Protein AF-A0A1G1F3X9-F1 (afdb_monomer)

Solvent-accessible surface area (backbone atoms only — not comparable to full-atom values): 4580 Å² total; per-residue (Å²): 107,74,67,59,55,49,49,49,40,51,75,67,46,52,51,56,57,51,51,53,58,49,40,57,58,37,44,80,74,77,41,52,81,92,46,60,91,72,53,58,80,94,44,78,85,64,70,56,66,72,56,47,68,66,44,52,59,61,53,51,53,52,52,50,53,52,49,55,52,50,58,54,61,72,77,101

Radius of gyration: 16.42 Å; Cα contacts (8 Å, |Δi|>4): 22; chains: 1; bounding box: 34×27×42 Å

Mean predicted aligned error: 7.89 Å

Sequence (76 aa):
MIWELYLKAYNNALVYGLEEALKAEYALTGLSINQVERWPASKINFVPDELKEILVTPIKNLFAGFKENLDKNVMG

Structure (mmCIF, N/CA/C/O backbone):
data_AF-A0A1G1F3X9-F1
#
_entry.id   AF-A0A1G1F3X9-F1
#
loop_
_atom_site.group_PDB
_at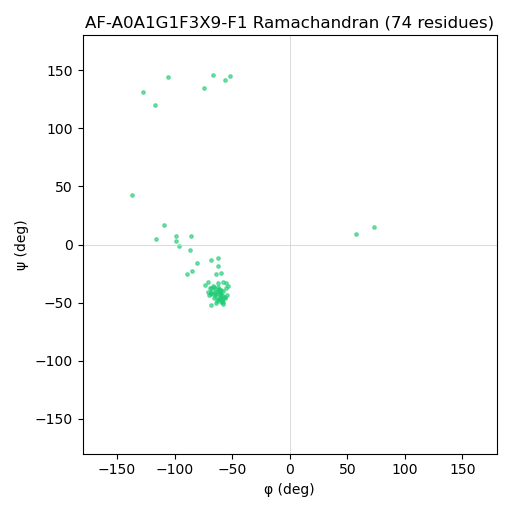om_site.id
_atom_site.type_symbol
_atom_site.label_atom_id
_atom_site.label_alt_id
_atom_site.label_comp_id
_atom_site.label_asym_id
_atom_site.label_entity_id
_atom_site.label_seq_id
_atom_site.pdbx_PDB_ins_code
_atom_site.Cartn_x
_atom_site.Cartn_y
_atom_site.Cartn_z
_atom_site.occupancy
_atom_site.B_iso_or_equiv
_atom_site.auth_seq_id
_atom_site.auth_comp_id
_atom_site.auth_asym_id
_atom_site.auth_atom_id
_atom_site.pdbx_PDB_model_num
ATOM 1 N N . MET A 1 1 ? 24.480 -0.466 -5.360 1.00 66.25 1 MET A N 1
ATOM 2 C CA . MET A 1 1 ? 23.983 -1.529 -4.443 1.00 66.25 1 MET A CA 1
ATOM 3 C C . MET A 1 1 ? 22.559 -1.184 -3.989 1.00 66.25 1 MET A C 1
ATOM 5 O O . MET A 1 1 ? 22.242 -0.001 -3.964 1.00 66.25 1 MET A O 1
ATOM 9 N N . ILE A 1 2 ? 21.688 -2.147 -3.650 1.00 74.56 2 ILE A N 1
ATOM 10 C CA . ILE A 1 2 ? 20.265 -1.866 -3.326 1.00 74.56 2 ILE A CA 1
ATOM 11 C C . ILE A 1 2 ? 20.088 -0.831 -2.196 1.00 74.56 2 ILE A C 1
ATOM 13 O O . ILE A 1 2 ? 19.206 0.020 -2.265 1.00 74.56 2 ILE A O 1
ATOM 17 N N . TRP A 1 3 ? 21.013 -0.821 -1.231 1.00 68.50 3 TRP A N 1
ATOM 18 C CA . TRP A 1 3 ? 21.071 0.159 -0.144 1.00 68.50 3 TRP A CA 1
ATOM 19 C C . TRP A 1 3 ? 21.280 1.605 -0.601 1.00 68.50 3 TRP A C 1
ATOM 21 O O . TRP A 1 3 ? 20.686 2.508 -0.027 1.00 68.50 3 TRP A O 1
ATOM 31 N N . GLU A 1 4 ? 22.073 1.853 -1.644 1.00 74.88 4 GLU A N 1
ATOM 32 C CA . GLU A 1 4 ? 22.302 3.215 -2.153 1.00 74.88 4 GLU A CA 1
ATOM 33 C C . GLU A 1 4 ? 21.081 3.755 -2.901 1.00 74.88 4 GLU A C 1
ATOM 35 O O . GLU A 1 4 ? 20.793 4.948 -2.838 1.00 74.88 4 GLU A O 1
ATOM 40 N N . LEU A 1 5 ? 20.350 2.883 -3.605 1.00 69.88 5 LEU A N 1
ATOM 41 C CA . LEU A 1 5 ? 19.089 3.247 -4.255 1.00 69.88 5 LEU A CA 1
ATOM 42 C C . LEU A 1 5 ? 18.008 3.542 -3.214 1.00 69.88 5 LEU A C 1
ATOM 44 O O . LEU A 1 5 ? 17.306 4.542 -3.344 1.00 69.88 5 LEU A O 1
ATOM 48 N N . TYR A 1 6 ? 17.936 2.729 -2.156 1.00 67.81 6 TYR A N 1
ATOM 49 C CA . TYR A 1 6 ? 17.080 2.995 -1.004 1.00 67.81 6 TYR A CA 1
ATOM 50 C C . TYR A 1 6 ? 17.419 4.342 -0.353 1.00 67.81 6 TYR A C 1
ATOM 52 O O . TYR A 1 6 ? 16.532 5.174 -0.185 1.00 67.81 6 TYR A O 1
ATOM 60 N N . LEU A 1 7 ? 18.702 4.606 -0.069 1.00 72.38 7 LEU A N 1
ATOM 61 C CA . LEU A 1 7 ? 19.132 5.865 0.545 1.00 72.38 7 LEU A CA 1
ATOM 62 C C . LEU A 1 7 ? 18.790 7.074 -0.332 1.00 72.38 7 LEU A C 1
ATOM 64 O O . LEU A 1 7 ? 18.336 8.091 0.178 1.00 72.38 7 LEU A O 1
ATOM 68 N N . LYS A 1 8 ? 18.970 6.967 -1.656 1.00 70.75 8 LYS A N 1
ATOM 69 C CA . LYS A 1 8 ? 18.572 8.021 -2.600 1.00 70.75 8 LYS A CA 1
ATOM 70 C C . LYS A 1 8 ? 17.061 8.244 -2.576 1.00 70.75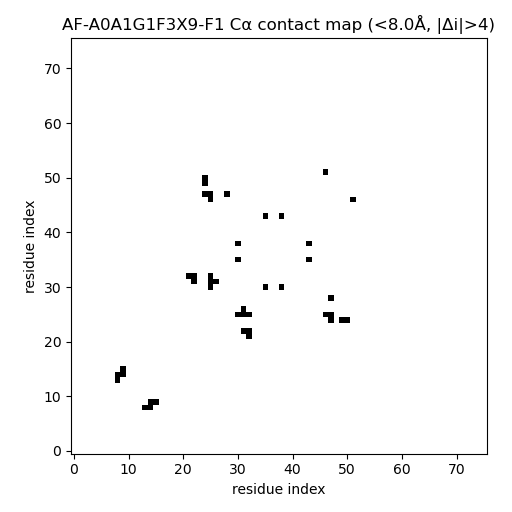 8 LYS A C 1
ATOM 72 O O . LYS A 1 8 ? 16.634 9.380 -2.435 1.00 70.75 8 LYS A O 1
ATOM 77 N N . ALA A 1 9 ? 16.249 7.193 -2.666 1.00 62.41 9 ALA A N 1
ATOM 78 C CA . ALA A 1 9 ? 1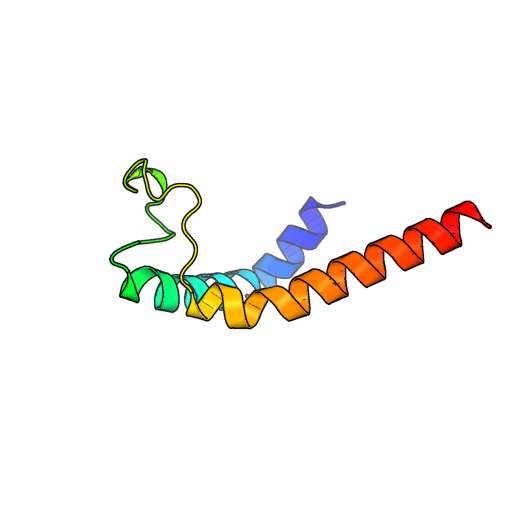4.792 7.323 -2.613 1.00 62.41 9 ALA A CA 1
ATO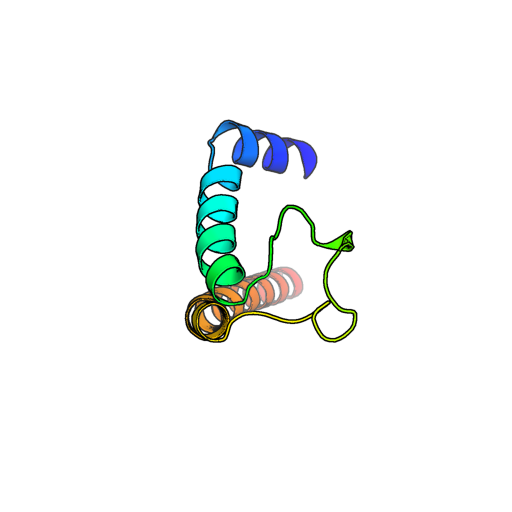M 79 C C . ALA A 1 9 ? 14.309 7.941 -1.288 1.00 62.41 9 ALA A C 1
ATOM 81 O O . ALA A 1 9 ? 13.429 8.803 -1.294 1.00 62.41 9 ALA A O 1
ATOM 82 N N . TYR A 1 10 ? 14.923 7.540 -0.174 1.00 64.56 10 TYR A N 1
ATOM 83 C CA . TYR A 1 10 ? 14.658 8.075 1.158 1.00 64.56 10 TYR A CA 1
ATOM 84 C C . TYR A 1 10 ? 15.032 9.561 1.259 1.00 64.56 10 TYR A C 1
ATOM 86 O O . TYR A 1 10 ? 14.201 10.388 1.628 1.00 64.56 10 TYR A O 1
ATOM 94 N N . ASN A 1 11 ? 16.247 9.923 0.835 1.00 72.12 11 ASN A N 1
ATOM 95 C CA . ASN A 1 11 ? 16.741 11.304 0.848 1.00 72.12 11 ASN A CA 1
ATOM 96 C C . ASN A 1 11 ? 15.945 12.236 -0.077 1.00 72.12 11 ASN A C 1
ATOM 98 O O . ASN A 1 11 ? 15.880 13.436 0.171 1.00 72.12 11 ASN A O 1
ATOM 102 N N . ASN A 1 12 ? 15.317 11.692 -1.121 1.00 73.81 12 ASN A N 1
ATOM 103 C CA . ASN A 1 12 ? 14.491 12.448 -2.062 1.00 73.81 12 ASN A CA 1
ATOM 104 C C . ASN A 1 12 ? 13.032 12.609 -1.588 1.00 73.81 12 ASN A C 1
ATOM 106 O O . ASN A 1 12 ? 12.1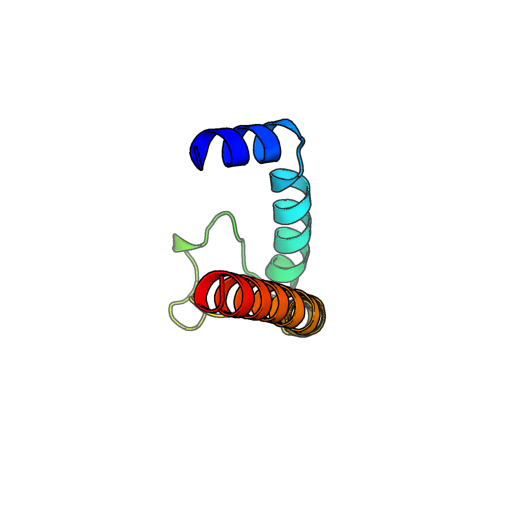91 13.044 -2.370 1.00 73.81 12 ASN A O 1
ATOM 110 N N . ALA A 1 13 ? 12.709 12.202 -0.354 1.00 76.31 13 ALA A N 1
ATOM 111 C CA . ALA A 1 13 ? 11.363 12.198 0.229 1.00 76.31 13 ALA A CA 1
ATOM 112 C C . ALA A 1 13 ? 10.301 11.387 -0.544 1.00 76.31 13 ALA A C 1
ATOM 114 O O . ALA A 1 13 ? 9.123 11.407 -0.187 1.00 76.31 13 ALA A O 1
ATOM 115 N N . LEU A 1 14 ? 10.705 10.617 -1.559 1.00 68.94 14 LEU A N 1
ATO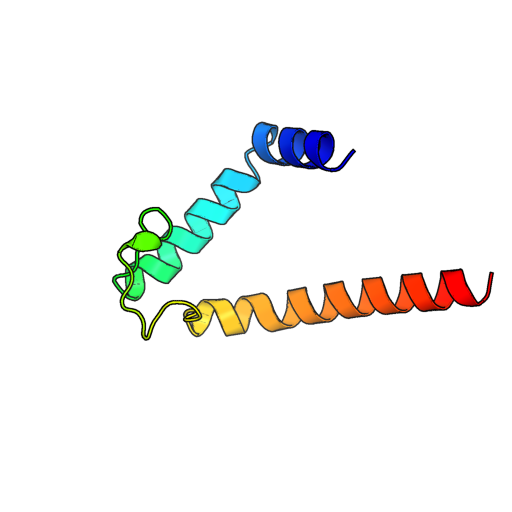M 116 C CA . LEU A 1 14 ? 9.809 9.765 -2.346 1.00 68.94 14 LEU A CA 1
ATOM 117 C C . LEU A 1 14 ? 9.150 8.699 -1.467 1.00 68.94 14 LEU A C 1
ATOM 119 O O . LEU A 1 14 ? 7.967 8.414 -1.627 1.00 68.94 14 LEU A O 1
ATOM 123 N N . VAL A 1 15 ? 9.906 8.156 -0.509 1.00 69.81 15 VAL A N 1
ATOM 124 C CA . VAL A 1 15 ? 9.393 7.194 0.477 1.00 69.81 15 VAL A CA 1
ATOM 125 C C . VAL A 1 15 ? 8.287 7.826 1.322 1.00 69.81 15 VAL A C 1
ATOM 127 O O . VAL A 1 15 ? 7.213 7.246 1.431 1.00 69.81 15 VAL A O 1
ATOM 130 N N . TYR A 1 16 ? 8.490 9.045 1.827 1.00 73.88 16 TYR A N 1
ATOM 131 C CA . TYR A 1 16 ? 7.478 9.743 2.623 1.00 73.88 16 TYR A CA 1
ATOM 132 C C . TYR A 1 16 ? 6.213 10.056 1.823 1.00 73.88 16 TYR A C 1
ATOM 134 O O . TYR A 1 16 ? 5.115 9.840 2.320 1.00 73.88 16 TYR A O 1
ATOM 142 N N . GLY A 1 17 ? 6.345 10.509 0.573 1.00 77.12 17 GLY A N 1
ATOM 143 C CA . GLY A 1 17 ? 5.182 10.762 -0.283 1.00 77.12 17 GLY A CA 1
ATOM 144 C C . GLY A 1 17 ? 4.336 9.506 -0.519 1.00 77.12 17 GLY A C 1
ATOM 145 O O . GLY A 1 17 ? 3.108 9.572 -0.489 1.00 77.12 17 GLY A O 1
ATOM 146 N N . LEU A 1 18 ? 4.986 8.351 -0.697 1.00 79.19 18 LEU A N 1
ATOM 147 C CA . LEU A 1 18 ? 4.305 7.062 -0.833 1.00 79.19 18 LEU A CA 1
ATOM 148 C C . LEU A 1 18 ? 3.667 6.606 0.483 1.00 79.19 18 LEU A C 1
ATOM 150 O O . LEU A 1 18 ? 2.528 6.149 0.478 1.00 79.19 18 LEU A O 1
ATOM 154 N N . GLU A 1 19 ? 4.367 6.748 1.609 1.00 83.31 19 GLU A N 1
ATOM 155 C CA . GLU A 1 19 ? 3.818 6.425 2.926 1.00 83.31 19 GLU A CA 1
ATOM 156 C C . GLU A 1 19 ? 2.587 7.269 3.258 1.00 83.31 19 GLU A C 1
ATOM 158 O O . GLU A 1 19 ? 1.607 6.721 3.747 1.00 83.31 19 GLU A O 1
ATOM 163 N N . GLU A 1 20 ? 2.595 8.574 2.978 1.00 84.81 20 GLU A N 1
ATOM 164 C CA . GLU A 1 20 ? 1.435 9.445 3.208 1.00 84.81 20 GLU A CA 1
ATOM 165 C C . GLU A 1 20 ? 0.240 9.059 2.327 1.00 84.81 20 GLU A C 1
ATOM 167 O O . GLU A 1 20 ? -0.885 8.972 2.824 1.00 84.81 20 GLU A O 1
ATOM 172 N N . ALA A 1 21 ? 0.480 8.744 1.050 1.00 83.94 21 ALA A N 1
ATOM 173 C CA . ALA A 1 21 ? -0.571 8.256 0.158 1.00 83.94 21 ALA A CA 1
ATOM 174 C C . ALA A 1 21 ? -1.189 6.946 0.676 1.00 83.94 21 ALA A C 1
ATOM 176 O O . ALA A 1 21 ? -2.408 6.801 0.714 1.00 83.94 21 ALA A O 1
ATOM 177 N N . LEU A 1 22 ? -0.362 6.007 1.146 1.00 88.94 22 LEU A N 1
ATOM 178 C CA . LEU A 1 22 ? -0.843 4.758 1.734 1.00 88.94 22 LEU A CA 1
ATOM 179 C C . LEU A 1 22 ? -1.561 4.992 3.074 1.00 88.94 22 LEU A C 1
ATOM 181 O O . LEU A 1 22 ? -2.602 4.386 3.318 1.00 88.94 22 LEU A O 1
ATOM 185 N N . LYS A 1 23 ? -1.051 5.875 3.942 1.00 90.94 23 LYS A N 1
ATOM 186 C CA . LYS A 1 23 ? -1.684 6.199 5.234 1.00 90.94 23 LYS A CA 1
ATOM 187 C C . LYS A 1 23 ? -3.117 6.666 5.043 1.00 90.94 23 LYS A C 1
ATOM 189 O O . LYS A 1 23 ? -3.984 6.184 5.767 1.00 90.94 23 LYS A O 1
ATOM 194 N N . ALA A 1 24 ? -3.356 7.567 4.090 1.00 88.75 24 ALA A N 1
ATOM 195 C CA . ALA A 1 24 ? -4.687 8.097 3.818 1.00 88.75 24 ALA A CA 1
ATOM 196 C C . ALA A 1 24 ? -5.678 6.973 3.476 1.00 88.75 24 ALA A C 1
ATOM 198 O O . ALA A 1 24 ? -6.711 6.842 4.127 1.00 88.75 24 ALA A O 1
ATOM 199 N N . GLU A 1 25 ? -5.316 6.110 2.530 1.00 90.69 25 GLU A N 1
ATOM 200 C CA . GLU A 1 25 ? -6.189 5.041 2.040 1.00 90.69 25 GLU A CA 1
ATOM 201 C C . GLU A 1 25 ? -6.448 3.951 3.093 1.00 90.69 25 GLU A C 1
ATOM 203 O O . GLU A 1 25 ? -7.581 3.514 3.295 1.00 90.69 25 GLU A O 1
ATOM 208 N N . TYR A 1 26 ? -5.422 3.527 3.838 1.00 93.75 26 TYR A N 1
ATOM 209 C CA . TYR A 1 26 ? -5.609 2.527 4.896 1.00 93.75 26 TYR A CA 1
ATOM 210 C C . TYR A 1 26 ? -6.374 3.085 6.104 1.00 93.75 26 TYR A C 1
ATOM 212 O O . TYR A 1 26 ? -7.160 2.346 6.710 1.00 93.75 26 TYR A O 1
ATOM 220 N N . ALA A 1 27 ? -6.225 4.378 6.418 1.00 92.12 27 ALA A N 1
ATOM 221 C CA . ALA A 1 27 ? -6.954 5.021 7.509 1.00 92.12 27 ALA A CA 1
ATOM 222 C C . ALA A 1 27 ? -8.474 5.001 7.286 1.00 92.12 27 ALA A C 1
ATOM 224 O O . ALA A 1 27 ? -9.216 4.810 8.252 1.00 92.12 27 ALA A O 1
ATOM 225 N N . LEU A 1 28 ? -8.944 5.088 6.033 1.00 91.31 28 LEU A N 1
ATOM 226 C CA . LEU A 1 28 ? -10.368 4.939 5.687 1.00 91.31 28 LEU A CA 1
ATOM 227 C C . LEU A 1 28 ? -10.935 3.570 6.094 1.00 91.31 28 LEU A C 1
ATOM 229 O O . LEU A 1 28 ? -12.129 3.434 6.350 1.00 91.31 28 LEU A O 1
ATOM 233 N N . THR A 1 29 ? -10.072 2.560 6.209 1.00 90.69 29 THR A N 1
ATOM 234 C CA . THR A 1 29 ? -10.438 1.195 6.616 1.00 90.69 29 THR A CA 1
ATOM 235 C C . THR A 1 29 ? -10.175 0.909 8.098 1.00 90.69 29 THR A C 1
ATOM 237 O O . THR A 1 29 ? -10.302 -0.231 8.546 1.00 90.69 29 THR A O 1
ATOM 240 N N . GLY A 1 30 ? -9.807 1.937 8.872 1.00 92.88 30 GLY A N 1
ATOM 241 C CA . GLY A 1 30 ? -9.454 1.819 10.288 1.00 92.88 30 GLY A CA 1
ATOM 242 C C . GLY A 1 30 ? -8.092 1.164 10.540 1.00 92.88 30 GLY A C 1
ATOM 243 O O . GLY A 1 30 ? -7.816 0.741 11.662 1.00 92.88 30 GLY A O 1
ATOM 244 N N . LEU A 1 31 ? -7.244 1.057 9.513 1.00 94.25 31 LEU A N 1
ATOM 245 C CA . LEU A 1 31 ? -5.918 0.452 9.593 1.00 94.25 31 LEU A CA 1
ATOM 246 C C . LEU A 1 31 ? -4.832 1.530 9.565 1.00 94.25 31 LEU A C 1
ATOM 248 O O . LEU A 1 31 ? -4.940 2.535 8.870 1.00 94.25 31 LEU A O 1
ATOM 252 N N . SER A 1 32 ? -3.752 1.301 10.309 1.00 93.00 32 SER A N 1
ATOM 253 C CA . SER A 1 32 ? -2.577 2.177 10.321 1.00 93.00 32 SER A CA 1
ATOM 254 C C . SER A 1 32 ? -1.362 1.420 9.810 1.00 93.00 32 SER A C 1
ATOM 256 O O . SER A 1 32 ? -0.950 0.435 10.423 1.00 93.00 32 SER A O 1
ATOM 258 N N . ILE A 1 33 ? -0.757 1.896 8.720 1.00 90.44 33 ILE A N 1
ATOM 259 C CA . ILE A 1 33 ? 0.454 1.281 8.151 1.00 90.44 33 ILE A CA 1
ATOM 260 C C . ILE A 1 33 ? 1.686 1.441 9.056 1.00 90.44 33 ILE A C 1
ATOM 262 O O . ILE A 1 33 ? 2.685 0.764 8.862 1.00 90.44 33 ILE A O 1
ATOM 266 N N . ASN A 1 34 ? 1.614 2.313 10.066 1.00 90.69 34 ASN A N 1
ATOM 267 C CA . ASN A 1 34 ? 2.665 2.474 11.073 1.00 90.69 34 ASN A CA 1
ATOM 268 C C . ASN A 1 34 ? 2.511 1.487 12.245 1.00 90.69 34 ASN A C 1
ATOM 270 O O . ASN A 1 34 ? 3.325 1.509 13.163 1.00 90.69 34 ASN A O 1
ATOM 274 N N . GLN A 1 35 ? 1.431 0.698 12.266 1.00 91.69 35 GLN A N 1
ATOM 275 C CA . GLN A 1 35 ? 1.090 -0.243 13.339 1.00 91.69 35 GLN A CA 1
ATOM 276 C C . GLN A 1 35 ? 0.599 -1.579 12.761 1.00 91.69 35 GLN A C 1
ATOM 278 O O . GLN A 1 35 ? -0.405 -2.137 13.212 1.00 91.69 35 GLN A O 1
ATOM 283 N N . VAL A 1 36 ? 1.271 -2.071 11.713 1.00 90.31 36 VAL A N 1
ATOM 284 C CA . VAL A 1 36 ? 0.898 -3.311 11.002 1.00 90.31 36 VAL A CA 1
ATOM 285 C C . VAL A 1 36 ? 0.868 -4.515 11.943 1.00 90.31 36 VAL A C 1
ATOM 287 O O . VAL A 1 36 ? 0.025 -5.395 11.802 1.00 90.31 36 VAL A O 1
ATOM 290 N N . GLU A 1 37 ? 1.718 -4.532 12.968 1.00 91.81 37 GLU A N 1
ATOM 291 C CA . GLU A 1 37 ? 1.761 -5.576 13.992 1.00 91.81 37 GLU A CA 1
ATOM 292 C C . GLU A 1 37 ? 0.474 -5.684 14.824 1.00 91.81 37 GLU A C 1
ATOM 294 O O . GLU A 1 37 ? 0.234 -6.708 15.462 1.00 91.81 37 GLU A O 1
ATOM 299 N N . ARG A 1 38 ? -0.362 -4.638 14.823 1.00 93.94 38 ARG A N 1
ATOM 300 C CA . ARG A 1 38 ? -1.647 -4.597 15.537 1.00 93.94 38 ARG A CA 1
ATOM 301 C C . ARG A 1 38 ? -2.831 -4.946 14.648 1.00 93.94 38 ARG A C 1
ATOM 303 O O . ARG A 1 38 ? -3.970 -4.917 15.116 1.00 93.94 38 ARG A O 1
ATOM 310 N N . TRP A 1 39 ? -2.599 -5.217 13.367 1.00 94.88 39 TRP A N 1
ATOM 311 C CA . TRP A 1 39 ? -3.688 -5.499 12.448 1.00 94.88 39 TRP A CA 1
ATOM 312 C C . TRP A 1 39 ? -4.378 -6.818 12.811 1.00 94.88 39 TRP A C 1
ATOM 314 O O . TRP A 1 39 ? -3.722 -7.773 13.237 1.00 94.88 39 TRP A O 1
ATOM 324 N N . PRO A 1 40 ? -5.704 -6.919 12.607 1.00 95.50 40 PRO A N 1
ATOM 325 C CA . PRO A 1 40 ? -6.394 -8.194 12.724 1.00 95.50 40 PRO A CA 1
ATOM 326 C C . PRO A 1 40 ? -5.758 -9.228 11.792 1.00 95.50 40 PRO A C 1
ATOM 328 O O . PRO A 1 40 ? -5.466 -8.916 10.639 1.00 95.50 40 PRO A O 1
ATOM 331 N N . ALA A 1 41 ? -5.636 -10.484 12.229 1.00 93.94 41 ALA A N 1
ATOM 332 C CA . ALA A 1 41 ? -5.056 -11.551 11.402 1.00 93.94 41 ALA A CA 1
ATOM 333 C C . ALA A 1 41 ? -5.749 -11.684 10.028 1.00 93.94 41 ALA A C 1
ATOM 335 O O . ALA A 1 41 ? -5.099 -11.889 9.007 1.00 93.94 41 ALA A O 1
ATOM 336 N N . SER A 1 42 ? -7.068 -11.458 9.981 1.00 94.44 42 SER A N 1
ATOM 337 C CA . SER A 1 42 ? -7.862 -11.422 8.739 1.00 94.44 42 SER A CA 1
ATOM 338 C C . SER A 1 42 ? -7.470 -10.317 7.741 1.00 94.44 42 SER A C 1
ATOM 340 O O . SER A 1 42 ? -7.944 -10.320 6.608 1.00 94.44 42 SER A O 1
ATOM 342 N N . LYS A 1 43 ? -6.636 -9.355 8.151 1.00 92.75 43 LYS A N 1
ATOM 343 C CA . LYS A 1 43 ? -6.264 -8.161 7.385 1.00 92.75 43 LYS A CA 1
ATOM 344 C C . LYS A 1 43 ? -4.778 -8.101 7.017 1.00 92.75 43 LYS A C 1
ATOM 346 O O . LYS A 1 43 ? -4.378 -7.137 6.385 1.00 92.75 43 LYS A O 1
ATOM 351 N N . ILE A 1 44 ? -3.977 -9.129 7.316 1.00 86.69 44 ILE A N 1
ATOM 352 C CA . ILE A 1 44 ? -2.526 -9.145 7.024 1.00 86.69 44 ILE A CA 1
ATOM 353 C C . ILE A 1 44 ? -2.212 -8.887 5.538 1.00 86.69 44 ILE A C 1
ATOM 355 O O . ILE A 1 44 ? -1.261 -8.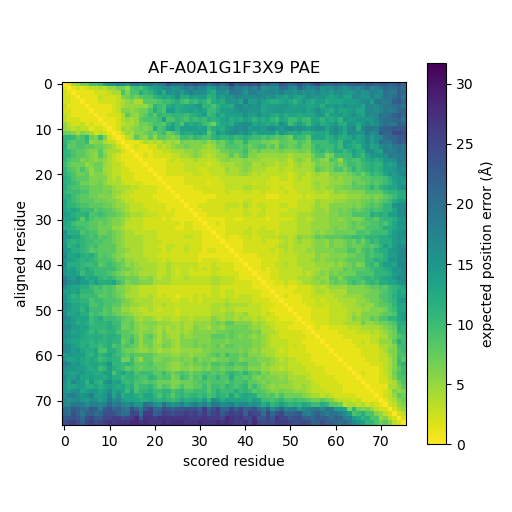181 5.229 1.00 86.69 44 ILE A O 1
ATOM 359 N N . ASN A 1 45 ? -3.034 -9.415 4.624 1.00 86.25 45 ASN A N 1
ATOM 360 C CA . ASN A 1 45 ? -2.896 -9.210 3.173 1.00 86.25 45 ASN A CA 1
ATOM 361 C C . ASN A 1 45 ? -4.000 -8.311 2.597 1.00 86.25 45 ASN A C 1
ATOM 363 O O . ASN A 1 45 ? -4.282 -8.348 1.398 1.00 86.25 45 ASN A O 1
ATOM 367 N N . PHE A 1 46 ? -4.706 -7.574 3.453 1.00 91.50 46 PHE A N 1
ATOM 368 C CA . PHE A 1 46 ? -5.772 -6.700 2.997 1.00 91.50 46 PHE A CA 1
ATOM 369 C C . PHE A 1 46 ? -5.181 -5.462 2.330 1.00 91.50 46 PHE A C 1
ATOM 371 O O . PHE A 1 46 ? -4.278 -4.830 2.866 1.00 91.50 46 PHE A O 1
ATOM 378 N N . VAL A 1 47 ? -5.745 -5.109 1.181 1.00 90.62 47 VAL A N 1
ATOM 379 C CA . VAL A 1 47 ? -5.478 -3.862 0.467 1.00 90.62 47 VAL A CA 1
ATOM 380 C C . VAL A 1 47 ? -6.841 -3.214 0.197 1.00 90.62 47 VAL A C 1
ATOM 382 O O . VAL A 1 47 ? -7.734 -3.940 -0.261 1.00 90.62 47 VAL A O 1
ATOM 385 N N . PRO A 1 48 ? -7.026 -1.912 0.488 1.00 91.69 48 PRO A N 1
ATOM 386 C CA . PRO A 1 48 ? -8.216 -1.154 0.101 1.00 91.69 48 PRO A CA 1
ATOM 387 C C . PRO A 1 48 ? -8.518 -1.293 -1.394 1.00 91.69 48 PRO A C 1
ATOM 389 O O . PRO A 1 48 ? -7.596 -1.412 -2.204 1.00 91.69 48 PRO A O 1
ATOM 392 N N . ASP A 1 49 ? -9.796 -1.309 -1.766 1.00 90.25 49 ASP A N 1
ATOM 393 C CA . ASP A 1 49 ? -10.190 -1.551 -3.157 1.00 90.25 49 ASP A CA 1
ATOM 394 C C . ASP A 1 49 ? -9.788 -0.382 -4.063 1.00 90.25 49 ASP A C 1
ATOM 396 O O . ASP A 1 49 ? -9.242 -0.620 -5.139 1.00 90.25 49 ASP A O 1
ATOM 400 N N . GLU A 1 50 ? -9.881 0.855 -3.576 1.00 87.00 50 GLU A N 1
ATOM 401 C CA . GLU A 1 50 ? -9.381 2.055 -4.254 1.00 87.00 50 GLU A CA 1
ATOM 402 C C . GLU A 1 50 ? -7.884 1.933 -4.587 1.00 87.00 50 GLU A C 1
ATOM 404 O O . GLU A 1 50 ? -7.455 2.176 -5.719 1.00 87.00 50 GLU A O 1
ATOM 409 N N . LEU A 1 51 ? -7.076 1.459 -3.629 1.00 87.88 51 LEU A N 1
ATOM 410 C CA . LEU A 1 51 ? -5.656 1.201 -3.868 1.00 87.88 51 LEU A CA 1
ATOM 411 C C . LEU A 1 51 ? -5.438 0.088 -4.891 1.00 87.88 51 LEU A C 1
ATOM 413 O O . LEU A 1 51 ? -4.526 0.195 -5.711 1.00 87.88 51 LEU A O 1
ATOM 417 N N . LYS A 1 52 ? -6.246 -0.978 -4.883 1.00 86.62 52 LYS A N 1
ATOM 418 C CA . LYS A 1 52 ? -6.138 -2.028 -5.908 1.00 86.62 52 LYS A CA 1
ATOM 419 C C . LYS A 1 52 ? -6.426 -1.463 -7.293 1.00 86.62 52 LYS A C 1
ATOM 421 O O . LYS A 1 52 ? -5.655 -1.726 -8.213 1.00 86.62 52 LYS A O 1
ATOM 426 N N . GLU A 1 53 ? -7.491 -0.687 -7.451 1.00 86.88 53 GLU A N 1
ATOM 427 C CA . GLU A 1 53 ? -7.874 -0.107 -8.740 1.00 86.88 53 GLU A CA 1
ATOM 428 C C . GLU A 1 53 ? -6.773 0.794 -9.307 1.00 86.88 53 GLU A C 1
ATOM 430 O O . GLU A 1 53 ? -6.415 0.677 -10.483 1.00 86.88 53 GLU A O 1
ATOM 435 N N . ILE A 1 54 ? -6.162 1.618 -8.453 1.00 84.12 54 ILE A N 1
ATOM 436 C CA . ILE A 1 54 ? -5.076 2.518 -8.847 1.00 84.12 54 ILE A CA 1
ATOM 437 C C . ILE A 1 54 ? -3.783 1.745 -9.148 1.00 84.12 54 ILE A C 1
ATOM 439 O O . ILE A 1 54 ? -3.085 2.063 -10.112 1.00 84.12 54 ILE A O 1
ATOM 443 N N . LEU A 1 55 ? -3.437 0.729 -8.349 1.00 83.81 55 LEU A N 1
ATOM 444 C CA . LEU A 1 55 ? -2.125 0.073 -8.411 1.00 83.81 55 LEU A CA 1
ATOM 445 C C . LEU A 1 55 ? -2.048 -1.101 -9.392 1.00 83.81 55 LEU A C 1
ATOM 447 O O . LEU A 1 55 ? -0.960 -1.393 -9.896 1.00 83.81 55 LEU A O 1
ATOM 451 N N . VAL A 1 56 ? -3.160 -1.771 -9.707 1.00 81.94 56 VAL A N 1
ATOM 452 C CA . VAL A 1 56 ? -3.148 -2.975 -10.557 1.00 81.94 56 VAL A CA 1
ATOM 453 C C . VAL A 1 56 ? -2.541 -2.696 -1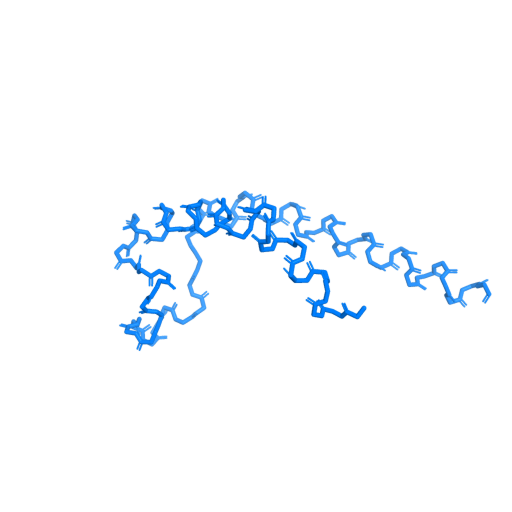1.932 1.00 81.94 56 VAL A C 1
ATOM 455 O O . VAL A 1 56 ? -1.704 -3.471 -12.400 1.00 81.94 56 VAL A O 1
ATOM 458 N N . THR A 1 57 ? -2.929 -1.598 -12.582 1.00 81.69 57 THR A N 1
ATOM 459 C CA . THR A 1 57 ? -2.443 -1.269 -13.932 1.00 81.69 57 THR A CA 1
ATOM 460 C C . THR A 1 57 ? -0.950 -0.905 -13.943 1.00 81.69 57 THR A C 1
ATOM 462 O O . THR A 1 57 ? -0.202 -1.543 -14.690 1.00 81.69 57 THR A O 1
ATOM 465 N N . PRO A 1 58 ? -0.458 0.029 -13.102 1.00 84.56 58 PRO A N 1
ATOM 466 C CA . PRO A 1 58 ? 0.973 0.313 -12.986 1.00 84.56 58 PRO A CA 1
ATOM 467 C C . PRO A 1 58 ? 1.825 -0.922 -12.671 1.00 84.56 58 PRO A C 1
ATOM 469 O O . PRO A 1 58 ? 2.863 -1.122 -13.300 1.00 84.56 58 PRO A O 1
ATOM 472 N N . ILE A 1 59 ? 1.377 -1.780 -11.747 1.00 80.38 59 ILE A N 1
ATOM 473 C CA . ILE A 1 59 ? 2.107 -2.995 -11.362 1.00 80.38 59 ILE A CA 1
ATOM 474 C C . ILE A 1 59 ? 2.201 -3.973 -12.539 1.00 80.38 59 ILE A C 1
ATOM 476 O O . ILE A 1 59 ? 3.280 -4.501 -12.814 1.00 80.38 59 ILE A O 1
ATOM 480 N N . LYS A 1 60 ? 1.103 -4.196 -13.275 1.00 80.00 60 LYS A N 1
ATOM 481 C CA . LYS A 1 60 ? 1.116 -5.048 -14.477 1.00 80.00 60 LYS A CA 1
ATOM 482 C C . LYS A 1 60 ? 2.106 -4.539 -15.521 1.00 80.00 60 LYS A C 1
ATOM 484 O O . LYS A 1 60 ? 2.868 -5.336 -16.064 1.00 80.00 60 LYS A O 1
ATOM 489 N N . ASN A 1 61 ? 2.130 -3.230 -15.761 1.00 83.00 61 ASN A N 1
ATOM 490 C CA . ASN A 1 61 ? 3.050 -2.619 -16.720 1.00 83.00 61 ASN A CA 1
ATOM 491 C C . ASN A 1 61 ? 4.511 -2.760 -16.276 1.00 83.00 61 ASN A C 1
ATOM 493 O O . ASN A 1 61 ? 5.374 -3.081 -17.091 1.00 83.00 61 ASN A O 1
ATOM 497 N N . LEU A 1 62 ? 4.785 -2.589 -14.980 1.00 83.44 62 LEU A N 1
ATOM 498 C CA . LEU A 1 62 ? 6.115 -2.802 -14.414 1.00 83.44 62 LEU A CA 1
ATOM 499 C C . LEU A 1 62 ? 6.598 -4.243 -14.646 1.00 83.44 62 LEU A C 1
ATOM 501 O O . LEU A 1 62 ? 7.707 -4.451 -15.139 1.00 83.44 62 LEU A O 1
ATOM 505 N N . PHE A 1 63 ? 5.761 -5.241 -14.343 1.00 81.31 63 PHE A N 1
ATOM 506 C CA . PHE A 1 63 ? 6.103 -6.649 -14.569 1.00 81.31 63 PHE A CA 1
ATOM 507 C C . PHE A 1 63 ? 6.250 -7.002 -16.051 1.00 81.31 63 PHE A C 1
ATOM 509 O O . PHE A 1 63 ? 7.136 -7.783 -16.397 1.00 81.31 63 PHE A O 1
ATOM 516 N N . ALA A 1 64 ? 5.435 -6.415 -16.930 1.00 83.88 64 ALA A N 1
ATOM 517 C CA . ALA A 1 64 ? 5.592 -6.576 -18.373 1.00 83.88 64 ALA A CA 1
ATOM 518 C C . ALA A 1 64 ? 6.968 -6.070 -18.840 1.00 83.88 64 ALA A C 1
ATOM 520 O O . ALA A 1 64 ? 7.680 -6.796 -19.530 1.00 83.88 64 ALA A O 1
ATOM 521 N N . GLY A 1 65 ? 7.395 -4.891 -18.373 1.00 82.38 65 GLY A N 1
ATOM 522 C CA . GLY A 1 65 ? 8.725 -4.352 -18.670 1.00 82.38 65 GLY A CA 1
ATOM 523 C C . GLY A 1 65 ? 9.867 -5.229 -18.142 1.00 82.38 65 GLY A C 1
ATOM 524 O O . GLY A 1 65 ? 10.859 -5.439 -18.840 1.00 82.38 65 GLY A O 1
ATOM 525 N N . PHE A 1 66 ? 9.727 -5.802 -16.939 1.00 80.69 66 PHE A N 1
ATOM 526 C CA . PHE A 1 66 ? 10.691 -6.786 -16.432 1.00 80.69 66 PHE A CA 1
ATOM 527 C C . PHE A 1 66 ? 10.775 -8.023 -17.327 1.00 80.69 66 PHE A C 1
ATOM 529 O O . PHE A 1 66 ? 11.881 -8.447 -17.662 1.00 80.69 66 PHE A O 1
ATOM 536 N N . LYS A 1 67 ? 9.630 -8.579 -17.739 1.00 82.06 67 LYS A N 1
ATOM 537 C CA . LYS A 1 67 ? 9.579 -9.741 -18.631 1.00 82.06 67 LYS A CA 1
ATOM 538 C C . LYS A 1 67 ? 10.264 -9.450 -19.967 1.00 82.06 67 LYS A C 1
ATOM 540 O O . LYS A 1 67 ? 11.138 -10.209 -20.364 1.00 82.06 67 LYS A O 1
ATOM 545 N N . GLU A 1 68 ? 9.940 -8.330 -20.610 1.00 85.81 68 GLU A N 1
ATOM 546 C CA . GLU A 1 68 ? 10.570 -7.935 -21.876 1.00 85.81 68 GLU A CA 1
ATOM 547 C C . GLU A 1 68 ? 12.091 -7.794 -21.758 1.00 85.81 68 GLU A C 1
ATOM 549 O O . GLU A 1 68 ? 12.823 -8.186 -22.664 1.00 85.81 68 GLU A O 1
ATOM 554 N N . ASN A 1 69 ? 12.582 -7.236 -20.650 1.00 83.06 69 ASN A N 1
ATOM 555 C CA . ASN A 1 69 ? 14.018 -7.097 -20.419 1.00 83.06 69 ASN A CA 1
ATOM 556 C C . ASN A 1 69 ? 14.704 -8.449 -20.190 1.00 83.06 69 ASN A C 1
ATOM 558 O O . ASN A 1 69 ? 15.828 -8.642 -20.647 1.00 83.06 69 ASN A O 1
ATOM 562 N N . LEU A 1 70 ? 14.048 -9.386 -19.502 1.00 81.06 70 LEU A N 1
ATOM 563 C CA . LEU A 1 70 ? 14.558 -10.750 -19.353 1.00 81.06 70 LEU A CA 1
ATOM 564 C C . LEU A 1 70 ? 14.593 -11.471 -20.703 1.00 81.06 70 LEU A C 1
ATOM 566 O O . LEU A 1 70 ? 15.629 -12.026 -21.052 1.00 81.06 70 LEU A O 1
ATOM 570 N N . ASP A 1 71 ? 13.525 -11.382 -21.496 1.00 81.31 71 ASP A N 1
ATOM 571 C CA . ASP A 1 71 ? 13.450 -12.015 -22.817 1.00 81.31 71 ASP A CA 1
ATOM 572 C C . ASP A 1 71 ? 14.535 -11.469 -23.768 1.00 81.31 71 ASP A C 1
ATOM 574 O O . ASP A 1 71 ? 15.175 -12.235 -24.489 1.00 81.31 71 ASP A O 1
ATOM 578 N N . LYS A 1 72 ? 14.820 -10.158 -23.721 1.00 78.69 72 LYS A N 1
ATOM 579 C CA . LYS A 1 72 ? 15.910 -9.524 -24.490 1.00 78.69 72 LYS A CA 1
ATOM 580 C C . LYS A 1 72 ? 17.306 -9.973 -24.044 1.00 78.69 72 LYS A C 1
ATOM 582 O O . LYS A 1 72 ? 18.179 -10.116 -24.890 1.00 78.69 72 LYS A O 1
ATOM 587 N N . ASN A 1 73 ? 17.513 -10.207 -22.748 1.00 59.22 73 ASN A N 1
ATOM 588 C CA . ASN A 1 73 ? 18.794 -10.673 -22.202 1.00 59.22 73 ASN A CA 1
ATOM 589 C C . ASN A 1 73 ? 19.017 -12.187 -22.364 1.00 59.22 73 ASN A C 1
ATOM 591 O O . ASN A 1 73 ? 20.141 -12.646 -22.211 1.00 59.22 73 ASN A O 1
ATOM 595 N N . VAL A 1 74 ? 17.971 -12.971 -22.651 1.00 57.69 74 VAL A N 1
ATOM 596 C CA . VAL A 1 74 ?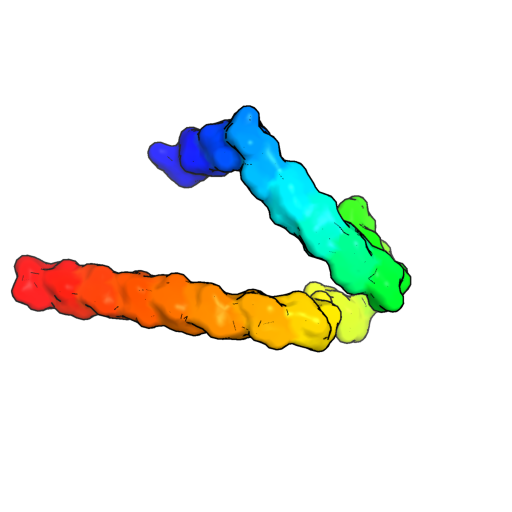 18.079 -14.413 -22.950 1.00 57.69 74 VAL A CA 1
ATOM 597 C C . VAL A 1 74 ? 18.404 -14.667 -24.430 1.00 57.69 74 VAL A C 1
ATOM 599 O O . VAL A 1 74 ? 18.944 -15.718 -24.764 1.00 57.69 74 VAL A O 1
ATOM 602 N N . MET A 1 75 ? 18.100 -13.715 -25.319 1.00 51.31 75 MET A N 1
ATOM 603 C CA . MET A 1 75 ? 18.404 -13.801 -26.756 1.00 51.31 75 MET A CA 1
ATOM 604 C C . MET A 1 75 ? 19.680 -13.045 -27.180 1.00 51.31 75 MET A C 1
ATOM 606 O O . MET A 1 75 ? 19.958 -12.980 -28.379 1.00 51.31 75 MET A O 1
ATOM 610 N N . GLY A 1 76 ? 20.418 -12.453 -26.233 1.00 45.53 76 GLY A N 1
ATOM 611 C CA . GLY A 1 76 ? 21.658 -11.695 -26.459 1.00 45.53 76 GLY A CA 1
ATOM 612 C C . GLY A 1 76 ? 22.912 -12.442 -26.034 1.00 45.53 76 GLY A C 1
ATOM 613 O O . GLY A 1 76 ? 22.828 -13.225 -25.063 1.00 45.53 76 GLY A O 1
#

Secondary structure (DSSP, 8-state):
-HHHHHHHHHHTTHHHHHHHHHHHHHHTTT--TT-GGGS-GGGTT---HHHHHHHHHHHHHHHHHHHHHHHHHH--

Foldseek 3Di:
DVVVVVVVCVVVCVVVVVQVVQQVQVVVVVDGPVPLVPDDPVCNVPDRPVCCVVVVVVVVVVVVVVVVVVVVVVVD

pLDDT: mean 81.91, std 10.69, range [45.53, 95.5]